Protein AF-A0AAJ1QA86-F1 (afdb_monomer_lite)

Secondary structure (DSSP, 8-state):
------------S-S-SSPPEEEEE-SSHHHHHHHHHHHHHHHHTT---EEEEE--HHHHHHHHHTTS-SB-S---SPPPHHHHHHHHTTS-------STTS--

Radius of gyration: 16.28 Å; chains: 1; bounding box: 58×28×34 Å

Organism: NCBI:txid39777

Structure (mmCIF, N/CA/C/O backbone):
data_AF-A0AAJ1QA86-F1
#
_entry.id   AF-A0AAJ1QA86-F1
#
loop_
_atom_site.group_PDB
_atom_site.id
_atom_site.type_symbol
_atom_site.label_atom_id
_atom_site.label_alt_id
_atom_site.label_comp_id
_atom_site.label_asym_id
_atom_site.label_entity_id
_atom_site.label_seq_id
_atom_site.pdbx_PDB_ins_code
_atom_site.Cartn_x
_atom_site.Cartn_y
_atom_site.Cartn_z
_atom_site.occupancy
_atom_site.B_iso_or_equiv
_atom_site.auth_seq_id
_atom_site.auth_comp_id
_atom_site.auth_asym_id
_atom_site.auth_atom_id
_atom_site.pdbx_PDB_model_num
ATOM 1 N N . LEU A 1 1 ? -45.431 -9.102 15.573 1.00 45.00 1 LEU A N 1
ATOM 2 C CA . LEU A 1 1 ? -45.138 -10.356 14.840 1.00 45.00 1 LEU A CA 1
ATOM 3 C C . LEU A 1 1 ? -45.325 -10.017 13.358 1.00 45.00 1 LEU A C 1
ATOM 5 O O . LEU A 1 1 ? -46.457 -9.811 12.966 1.00 45.00 1 LEU A O 1
ATOM 9 N N . TRP A 1 2 ? -44.305 -9.658 12.581 1.00 42.38 2 TRP A N 1
ATOM 10 C CA . TRP A 1 2 ? -43.125 -10.443 12.220 1.00 42.38 2 TRP A CA 1
ATOM 11 C C . TRP A 1 2 ? -41.790 -9.746 12.503 1.00 42.38 2 TRP A C 1
ATOM 13 O O . TRP A 1 2 ? -41.575 -8.598 12.130 1.00 42.38 2 TRP A O 1
ATOM 23 N N . LEU A 1 3 ? -40.884 -10.509 13.118 1.00 47.28 3 LEU A N 1
ATOM 24 C CA . LEU A 1 3 ? -39.451 -10.356 12.922 1.00 47.28 3 LEU A CA 1
ATOM 25 C C . LEU A 1 3 ? -39.120 -10.892 11.525 1.00 47.28 3 LEU A C 1
ATOM 27 O O . LEU A 1 3 ? -39.305 -12.081 11.280 1.00 47.28 3 LEU A O 1
ATOM 31 N N . CYS A 1 4 ? -38.578 -10.056 10.647 1.00 56.06 4 CYS A N 1
ATOM 32 C CA . CYS A 1 4 ? -37.653 -10.539 9.629 1.00 56.06 4 CYS A CA 1
ATOM 33 C C . CYS A 1 4 ? -36.254 -10.232 10.154 1.00 56.06 4 CYS A C 1
ATOM 35 O O . CYS A 1 4 ? -35.693 -9.171 9.901 1.00 56.06 4 CYS A O 1
ATOM 37 N N . LEU A 1 5 ? -35.724 -11.157 10.956 1.00 52.34 5 LEU A N 1
ATOM 38 C CA . LEU A 1 5 ? -34.285 -11.284 11.130 1.00 52.34 5 LEU A CA 1
ATOM 39 C C . LEU A 1 5 ? -33.726 -11.568 9.734 1.00 52.34 5 LEU A C 1
ATOM 41 O O . LEU A 1 5 ? -33.850 -12.687 9.238 1.00 52.34 5 LEU A O 1
ATOM 45 N N . TRP A 1 6 ? -33.161 -10.558 9.072 1.00 55.56 6 TRP A N 1
ATOM 46 C CA . TRP A 1 6 ? -32.162 -10.859 8.059 1.00 55.56 6 TRP A CA 1
ATOM 47 C C . TRP A 1 6 ? -31.024 -11.527 8.805 1.00 55.56 6 TRP A C 1
ATOM 49 O O . TRP A 1 6 ? -30.431 -10.936 9.707 1.00 55.56 6 TRP A O 1
ATOM 59 N N . GLY A 1 7 ? -30.866 -12.819 8.514 1.00 50.12 7 GLY A N 1
ATOM 60 C CA . GLY A 1 7 ? -29.892 -13.675 9.156 1.00 50.12 7 GLY A CA 1
ATOM 61 C C . GLY A 1 7 ? -28.552 -12.972 9.176 1.00 50.12 7 GLY A C 1
ATOM 62 O O . GLY A 1 7 ? -28.149 -12.379 8.176 1.00 50.12 7 GLY A O 1
ATOM 63 N N . SER A 1 8 ? -27.900 -13.018 10.333 1.00 56.44 8 SER A N 1
ATOM 64 C CA . SER A 1 8 ? -26.501 -12.666 10.465 1.00 56.44 8 SER A CA 1
ATOM 65 C C . SER A 1 8 ? -25.757 -13.347 9.325 1.00 56.44 8 SER A C 1
ATOM 67 O O . SER A 1 8 ? -25.598 -14.570 9.337 1.00 56.44 8 SER A O 1
ATOM 69 N N . SER A 1 9 ? -25.331 -12.577 8.321 1.00 52.81 9 SER A N 1
ATOM 70 C CA . SER A 1 9 ? -24.219 -13.004 7.494 1.00 52.81 9 SER A CA 1
ATOM 71 C C . SER A 1 9 ? -23.132 -13.297 8.504 1.00 52.81 9 SER A C 1
ATOM 73 O O . SER A 1 9 ? -22.693 -12.395 9.216 1.00 52.81 9 SER A O 1
ATOM 75 N N . ALA A 1 10 ? -22.787 -14.570 8.662 1.00 49.84 10 ALA A N 1
ATOM 76 C CA . ALA A 1 10 ? -21.552 -14.924 9.310 1.00 49.84 10 ALA A CA 1
ATOM 77 C C . ALA A 1 10 ? -20.481 -14.120 8.568 1.00 49.84 10 ALA A C 1
ATOM 79 O O . ALA A 1 10 ? -20.133 -14.455 7.436 1.00 49.84 10 ALA A O 1
ATOM 80 N N . SER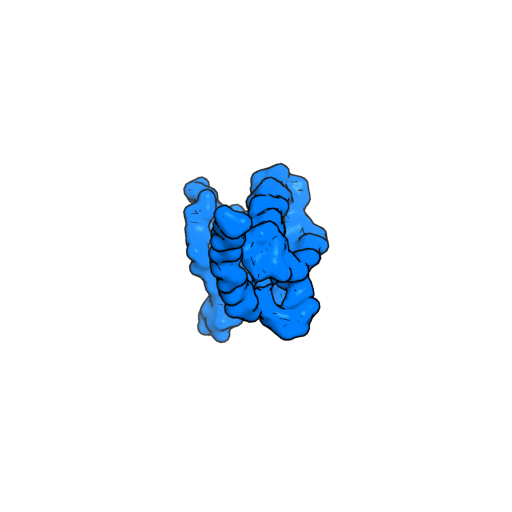 A 1 11 ? -20.014 -13.018 9.158 1.00 51.00 11 SER A N 1
ATOM 81 C CA . SER A 1 11 ? -18.743 -12.412 8.801 1.00 51.00 11 SER A CA 1
ATOM 82 C C . SER A 1 11 ? -17.719 -13.440 9.251 1.00 51.00 11 SER A C 1
ATOM 84 O O . SER A 1 11 ? -17.190 -13.381 10.358 1.00 51.00 11 SER A O 1
ATOM 86 N N . ALA A 1 12 ? -17.591 -14.497 8.453 1.00 49.09 12 ALA A N 1
ATOM 87 C CA . ALA A 1 12 ? -16.644 -15.563 8.645 1.00 49.09 12 ALA A CA 1
ATOM 88 C C . ALA A 1 12 ? -15.281 -14.912 8.513 1.00 49.09 12 ALA A C 1
ATOM 90 O O . ALA A 1 12 ? -14.826 -14.765 7.391 1.00 49.09 12 ALA A O 1
ATOM 91 N N . GLN A 1 13 ? -14.734 -14.428 9.632 1.00 58.19 13 GLN A N 1
ATOM 92 C CA . GLN A 1 13 ? -13.344 -14.041 9.851 1.00 58.19 13 GLN A CA 1
ATOM 93 C C . GLN A 1 13 ? -12.608 -13.625 8.558 1.00 58.19 13 GLN A C 1
ATOM 95 O O . GLN A 1 13 ? -11.585 -14.202 8.208 1.00 58.19 13 GLN A O 1
ATOM 100 N N . ALA A 1 14 ? -13.175 -12.690 7.780 1.00 60.50 14 ALA A N 1
ATOM 101 C CA . ALA A 1 14 ? -12.630 -12.341 6.461 1.00 60.50 14 ALA A CA 1
ATOM 102 C C . ALA A 1 14 ? -11.323 -11.552 6.614 1.00 60.50 14 ALA A C 1
ATOM 104 O O . ALA A 1 14 ? -10.489 -11.486 5.717 1.00 60.50 14 ALA A O 1
ATOM 105 N N . CYS A 1 15 ? -11.168 -10.968 7.794 1.00 73.62 15 CYS A N 1
ATOM 106 C CA . CYS A 1 15 ? -10.055 -10.171 8.245 1.00 73.62 15 CYS A CA 1
ATOM 107 C C . CYS A 1 15 ? -9.324 -11.009 9.305 1.00 73.62 15 CYS A C 1
ATOM 109 O O . CYS A 1 15 ? -9.983 -11.685 10.097 1.00 73.62 15 CYS A O 1
ATOM 111 N N . GLY A 1 16 ? -7.988 -11.002 9.283 1.00 67.19 16 GLY A N 1
ATOM 112 C CA . GLY A 1 16 ? -7.141 -11.845 10.139 1.00 67.19 16 GLY A CA 1
ATOM 113 C C . GLY A 1 16 ? -7.239 -11.551 11.644 1.00 67.19 16 GLY A C 1
ATOM 114 O O . GLY A 1 16 ? -8.236 -11.023 12.128 1.00 67.19 16 GLY A O 1
ATOM 115 N N . ASP A 1 17 ? -6.184 -11.897 12.390 1.00 68.81 17 ASP A N 1
ATOM 116 C CA . ASP A 1 17 ? -6.093 -11.860 13.865 1.00 68.81 17 ASP A CA 1
ATOM 117 C C . ASP A 1 17 ? -6.148 -10.441 14.479 1.00 68.81 17 ASP A C 1
ATOM 119 O O . ASP A 1 17 ? -5.202 -9.975 15.114 1.00 68.81 17 ASP A O 1
ATOM 123 N N . ASP A 1 18 ? -7.251 -9.722 14.273 1.00 73.69 18 ASP A N 1
ATOM 124 C CA . ASP A 1 18 ? -7.563 -8.402 14.838 1.00 73.69 18 ASP A CA 1
ATOM 125 C C . ASP A 1 18 ? -6.618 -7.246 14.440 1.00 73.69 18 ASP A C 1
ATOM 127 O O . ASP A 1 18 ? -6.800 -6.105 14.880 1.00 73.69 18 ASP A O 1
ATOM 131 N N . LYS A 1 19 ? -5.629 -7.511 13.576 1.00 88.56 19 LYS A N 1
ATOM 132 C CA . LYS A 1 19 ? -4.737 -6.499 12.996 1.00 88.56 19 LYS A CA 1
ATOM 133 C C . LYS A 1 19 ? -5.420 -5.774 11.829 1.00 88.56 19 LYS A C 1
ATOM 135 O O . LYS A 1 19 ? -6.104 -6.425 11.036 1.00 88.56 19 LYS A O 1
ATOM 140 N N . PRO A 1 20 ? -5.232 -4.449 11.695 1.00 94.06 20 PRO A N 1
ATOM 141 C CA . PRO A 1 20 ? -5.759 -3.720 10.552 1.00 94.06 20 PRO A CA 1
ATOM 142 C C . PRO A 1 20 ? -5.092 -4.189 9.256 1.00 94.06 20 PRO A C 1
ATOM 144 O O . PRO A 1 20 ? -3.886 -4.431 9.224 1.00 94.06 20 PRO A O 1
ATOM 147 N N . ILE A 1 21 ? -5.874 -4.278 8.181 1.00 95.88 21 ILE A N 1
ATOM 148 C CA . ILE A 1 21 ? -5.345 -4.423 6.823 1.00 95.88 21 ILE A CA 1
ATOM 149 C C . ILE A 1 21 ? -4.732 -3.080 6.436 1.00 95.88 21 ILE A C 1
ATOM 151 O O . ILE A 1 21 ? -5.431 -2.064 6.408 1.00 95.88 21 ILE A O 1
ATOM 155 N N . ARG A 1 22 ? -3.431 -3.067 6.153 1.00 97.69 22 ARG A N 1
ATOM 156 C CA . ARG A 1 22 ? -2.709 -1.832 5.851 1.00 97.69 22 ARG A CA 1
ATOM 157 C C . ARG A 1 22 ? -2.669 -1.618 4.339 1.00 97.69 22 ARG A C 1
ATOM 159 O O . ARG A 1 22 ? -2.194 -2.477 3.592 1.00 97.69 22 ARG A O 1
ATOM 166 N N . LEU A 1 23 ? -3.208 -0.491 3.895 1.00 98.19 23 LEU A N 1
ATOM 167 C CA . LEU A 1 23 ? -3.376 -0.105 2.497 1.00 98.19 23 LEU A CA 1
ATOM 168 C C . LEU A 1 23 ? -2.380 1.008 2.157 1.00 98.19 23 LEU A C 1
ATOM 170 O O . LEU A 1 23 ? -2.196 1.936 2.944 1.00 98.19 23 LEU A O 1
ATOM 174 N N . ALA A 1 24 ? -1.766 0.952 0.982 1.00 97.88 24 ALA A N 1
ATOM 175 C CA . ALA A 1 24 ? -0.928 2.041 0.493 1.00 97.88 24 ALA A CA 1
ATOM 176 C C . ALA A 1 24 ? -1.738 3.320 0.222 1.00 97.88 24 ALA A C 1
ATOM 178 O O . ALA A 1 24 ? -2.773 3.276 -0.443 1.00 97.88 24 ALA A O 1
ATOM 179 N N . ASP A 1 25 ? -1.226 4.460 0.682 1.00 97.56 25 ASP A N 1
ATOM 180 C CA . ASP A 1 25 ? -1.819 5.789 0.500 1.00 97.56 25 ASP A CA 1
ATOM 181 C C . ASP A 1 25 ? -0.911 6.641 -0.395 1.00 97.56 25 ASP A C 1
ATOM 183 O O . ASP A 1 25 ? -0.009 7.355 0.051 1.00 97.56 25 ASP A O 1
ATOM 187 N N . LEU A 1 26 ? -1.099 6.469 -1.701 1.00 95.56 26 LEU A N 1
ATOM 188 C CA . LEU A 1 26 ? -0.356 7.174 -2.741 1.00 95.56 26 LEU A CA 1
ATOM 189 C C . LEU A 1 26 ? -1.008 8.539 -2.999 1.00 95.56 26 LEU A C 1
ATOM 191 O O . LEU A 1 26 ? -2.227 8.672 -2.970 1.00 95.56 26 LEU A O 1
ATOM 195 N N . SER A 1 27 ? -0.194 9.563 -3.258 1.00 93.50 27 SER A N 1
ATOM 196 C CA . SER A 1 27 ? -0.644 10.961 -3.206 1.00 93.50 27 SER A CA 1
ATOM 197 C C . SER A 1 27 ? -1.384 11.477 -4.444 1.00 93.50 27 SER A C 1
ATOM 199 O O . SER A 1 27 ? -1.934 12.576 -4.384 1.00 93.50 27 SER A O 1
ATOM 201 N N . TRP A 1 28 ? -1.387 10.749 -5.565 1.00 93.62 28 TRP A N 1
ATOM 202 C CA . TRP A 1 28 ? -2.120 11.160 -6.768 1.00 93.62 28 TRP A CA 1
ATOM 203 C C . TRP A 1 28 ? -3.591 10.736 -6.695 1.00 93.62 28 TRP A C 1
ATOM 205 O O . TRP A 1 28 ? -3.932 9.724 -6.079 1.00 93.62 28 TRP A O 1
ATOM 215 N N . GLU A 1 29 ? -4.480 11.506 -7.326 1.00 94.50 29 GLU A N 1
ATOM 216 C CA . GLU A 1 29 ? -5.912 11.442 -7.017 1.00 94.50 29 GLU A CA 1
ATOM 217 C C . GLU A 1 29 ? -6.562 10.093 -7.348 1.00 94.50 29 GLU A C 1
ATOM 219 O O . GLU A 1 29 ? -7.427 9.640 -6.597 1.00 94.50 29 GLU A O 1
ATOM 224 N N . SER A 1 30 ? -6.157 9.429 -8.438 1.00 93.25 30 SER A N 1
ATOM 225 C CA . SER A 1 30 ? -6.726 8.125 -8.812 1.00 93.25 30 SER A CA 1
ATOM 226 C C . SER A 1 30 ? -6.353 7.014 -7.832 1.00 93.25 30 SER A C 1
ATOM 228 O O . SER A 1 30 ? -7.235 6.244 -7.441 1.00 93.25 30 SER A O 1
ATOM 230 N N . ALA A 1 31 ? -5.105 6.971 -7.353 1.00 93.75 31 ALA A N 1
ATOM 231 C CA . ALA A 1 31 ? -4.715 5.970 -6.365 1.00 93.75 31 ALA A CA 1
ATOM 232 C C . ALA A 1 31 ? -5.358 6.240 -5.010 1.00 93.75 31 ALA A C 1
ATOM 234 O O . ALA A 1 31 ? -5.854 5.303 -4.388 1.00 93.75 31 ALA A O 1
ATOM 235 N N . ALA A 1 32 ? -5.416 7.505 -4.584 1.00 94.75 32 ALA A N 1
ATOM 236 C CA . ALA A 1 32 ? -6.112 7.878 -3.358 1.00 94.75 32 ALA A CA 1
ATOM 237 C C . ALA A 1 32 ? -7.591 7.457 -3.414 1.00 94.75 32 ALA A C 1
ATOM 239 O O . ALA A 1 32 ? -8.094 6.832 -2.482 1.00 94.75 32 ALA A O 1
ATOM 240 N N . PHE A 1 33 ? -8.276 7.712 -4.536 1.00 95.38 33 PHE A N 1
ATOM 241 C CA . PHE A 1 33 ? -9.650 7.254 -4.749 1.00 95.38 33 PHE A CA 1
ATOM 242 C C . PHE A 1 33 ? -9.778 5.726 -4.664 1.00 95.38 33 PHE A C 1
ATOM 244 O O . PHE A 1 33 ? -10.663 5.223 -3.971 1.00 95.38 33 PHE A O 1
ATOM 251 N N . SER A 1 34 ? -8.898 4.988 -5.345 1.00 95.19 34 SER A N 1
ATOM 252 C CA . SER A 1 34 ? -8.904 3.523 -5.332 1.00 95.19 34 SER A CA 1
ATOM 253 C C . SER A 1 34 ? -8.699 2.977 -3.915 1.00 95.19 34 SER A C 1
ATOM 255 O O . SER A 1 34 ? -9.465 2.124 -3.467 1.00 95.19 34 SER A O 1
ATOM 257 N N . THR A 1 35 ? -7.728 3.512 -3.172 1.00 96.75 35 THR A N 1
ATOM 258 C CA . THR A 1 35 ? -7.464 3.134 -1.777 1.00 96.75 35 THR A CA 1
ATOM 259 C C . THR A 1 35 ? -8.667 3.411 -0.874 1.00 96.75 35 THR A C 1
ATOM 261 O O . THR A 1 35 ? -9.053 2.532 -0.103 1.00 96.75 35 THR A O 1
ATOM 264 N N . GLU A 1 36 ? -9.307 4.577 -0.994 1.00 97.06 36 GLU A N 1
ATOM 265 C CA . GLU A 1 36 ? -10.523 4.913 -0.236 1.00 97.06 36 GLU A CA 1
ATOM 266 C C . GLU A 1 36 ? -11.681 3.967 -0.569 1.00 97.06 36 GLU A C 1
ATOM 268 O O . GLU A 1 36 ? -12.399 3.508 0.320 1.00 97.06 36 GLU A O 1
ATOM 273 N N . LEU A 1 37 ? -11.858 3.618 -1.845 1.00 96.50 37 LEU A N 1
ATOM 274 C CA . LEU A 1 37 ? -12.873 2.655 -2.259 1.00 96.50 37 LEU A CA 1
ATOM 275 C C . LEU A 1 37 ? -12.629 1.278 -1.623 1.00 96.50 37 LEU A C 1
ATOM 277 O O . LEU A 1 37 ? -13.560 0.688 -1.069 1.00 96.50 37 LEU A O 1
ATOM 281 N N . TYR A 1 38 ? -11.392 0.776 -1.659 1.00 95.56 38 TYR A N 1
ATOM 282 C CA . TYR A 1 38 ? -11.047 -0.512 -1.052 1.00 95.56 38 TYR A CA 1
ATOM 283 C C . TYR A 1 38 ? -11.212 -0.494 0.466 1.00 95.56 38 TYR A C 1
ATOM 285 O O . TYR A 1 38 ? -11.795 -1.429 1.016 1.00 95.56 38 TYR A O 1
ATOM 293 N N . GLN A 1 39 ? -10.786 0.582 1.131 1.00 96.69 39 GLN A N 1
ATOM 294 C CA . GLN A 1 39 ? -11.012 0.790 2.559 1.00 96.69 39 GLN A CA 1
ATOM 295 C C . GLN A 1 39 ? -12.505 0.694 2.899 1.00 96.69 39 GLN A C 1
ATOM 297 O O . GLN A 1 39 ? -12.896 -0.082 3.769 1.00 96.69 39 GLN A O 1
ATOM 302 N N . GLN A 1 40 ? -13.360 1.407 2.160 1.00 97.50 40 GLN A N 1
ATOM 303 C CA . GLN A 1 40 ? -14.804 1.401 2.398 1.00 97.50 40 GLN A CA 1
ATOM 304 C C . GLN A 1 40 ? -15.427 0.016 2.205 1.00 97.50 40 GLN A C 1
ATOM 306 O O . GLN A 1 40 ? -16.314 -0.361 2.969 1.00 97.50 40 GLN A O 1
ATOM 311 N N . ILE A 1 41 ? -14.981 -0.751 1.207 1.00 95.38 41 ILE A N 1
ATOM 312 C CA . ILE A 1 41 ? -15.450 -2.126 0.990 1.00 95.38 41 ILE A CA 1
ATOM 313 C C . ILE A 1 41 ? -15.013 -3.020 2.159 1.00 95.38 41 ILE A C 1
ATOM 315 O O . ILE A 1 41 ? -15.854 -3.700 2.748 1.00 95.38 41 ILE A O 1
ATOM 319 N N . LEU A 1 42 ? -13.732 -2.992 2.531 1.00 94.25 42 LEU A N 1
ATOM 320 C CA . LEU A 1 42 ? -13.190 -3.793 3.632 1.00 94.25 42 LEU A CA 1
ATOM 321 C C . LEU A 1 42 ? -13.897 -3.493 4.960 1.00 94.25 42 LEU A C 1
ATOM 323 O O . LEU A 1 42 ? -14.283 -4.415 5.676 1.00 94.25 42 LEU A O 1
ATOM 327 N N . GLU A 1 43 ? -14.132 -2.222 5.270 1.00 94.25 43 GLU A N 1
ATOM 328 C CA . GLU A 1 43 ? -14.767 -1.816 6.526 1.00 94.25 43 GLU A CA 1
A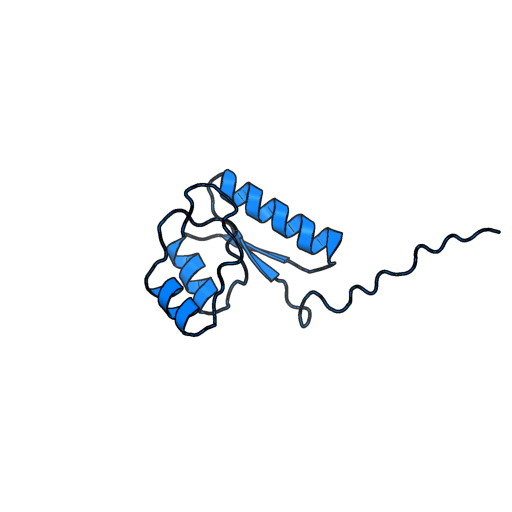TOM 329 C C . GLU A 1 43 ? -16.275 -2.079 6.526 1.00 94.25 43 GLU A C 1
ATOM 331 O O . GLU A 1 43 ? -16.801 -2.682 7.461 1.00 94.25 43 GLU A O 1
ATOM 336 N N . LYS A 1 44 ? -16.997 -1.661 5.478 1.00 93.44 44 LYS A N 1
ATOM 337 C CA . LYS A 1 44 ? -18.470 -1.695 5.479 1.00 93.44 44 LYS A CA 1
ATOM 338 C C . LYS A 1 44 ? -19.052 -3.034 5.059 1.00 93.44 44 LYS A C 1
ATOM 340 O O . LYS A 1 44 ? -20.096 -3.416 5.578 1.00 93.44 44 LYS A O 1
ATOM 345 N N . ALA A 1 45 ? -18.429 -3.716 4.099 1.00 91.38 45 ALA A N 1
ATOM 346 C CA . ALA A 1 45 ? -18.940 -4.987 3.593 1.00 91.38 45 ALA A CA 1
ATOM 347 C C . ALA A 1 45 ? -18.367 -6.184 4.362 1.00 91.38 45 ALA A C 1
ATOM 349 O O . ALA A 1 45 ? -19.084 -7.160 4.572 1.00 91.38 45 ALA A O 1
ATOM 350 N N . TYR A 1 46 ? -17.104 -6.102 4.798 1.00 90.62 46 TYR A N 1
ATOM 351 C CA . TYR A 1 46 ? -16.407 -7.217 5.451 1.00 90.62 46 TYR A CA 1
ATOM 352 C C . TYR A 1 46 ? -16.157 -7.021 6.951 1.00 90.62 46 TYR A C 1
ATOM 354 O O . TYR A 1 46 ? -15.806 -7.986 7.629 1.00 90.62 46 TYR A O 1
ATOM 362 N N . GLY A 1 47 ? -16.372 -5.818 7.494 1.00 90.50 47 GLY A N 1
ATOM 363 C CA . GLY A 1 47 ? -16.157 -5.537 8.916 1.00 90.50 47 GLY A CA 1
ATOM 364 C C . GLY A 1 47 ? -14.682 -5.508 9.329 1.00 90.50 47 GLY A C 1
ATOM 365 O O . GLY A 1 47 ? -14.380 -5.654 10.513 1.00 90.50 47 GLY A O 1
ATOM 366 N N . CYS A 1 48 ? -13.755 -5.349 8.379 1.00 93.44 48 CYS A N 1
ATOM 367 C CA . CYS A 1 48 ? -12.326 -5.288 8.667 1.00 93.44 48 CYS A CA 1
ATOM 368 C C . CYS A 1 48 ? -11.935 -3.963 9.313 1.00 93.44 48 CYS A C 1
ATOM 370 O O . CYS A 1 48 ? -12.484 -2.915 8.992 1.00 93.44 48 CYS A O 1
ATOM 372 N N . LYS A 1 49 ? -10.905 -3.999 10.163 1.00 94.38 49 LYS A N 1
ATOM 373 C CA . LYS A 1 49 ? -10.132 -2.799 10.501 1.00 94.38 49 LYS A CA 1
ATOM 374 C C . LYS A 1 49 ? -9.153 -2.530 9.365 1.00 94.38 49 LYS A C 1
ATOM 376 O O . LYS A 1 49 ? -8.557 -3.475 8.843 1.00 94.38 49 LYS A O 1
ATOM 381 N N . THR A 1 50 ? -8.949 -1.268 9.016 1.00 96.50 50 THR A N 1
ATOM 382 C CA . THR A 1 50 ? -7.940 -0.886 8.026 1.00 96.50 50 THR A CA 1
ATOM 383 C C . THR A 1 50 ? -7.104 0.293 8.512 1.00 96.50 50 THR A C 1
ATOM 385 O O . THR A 1 50 ? -7.480 1.002 9.446 1.00 96.50 50 THR A O 1
ATOM 388 N N . GLU A 1 51 ? -5.938 0.469 7.904 1.00 97.38 51 GLU A N 1
ATOM 389 C C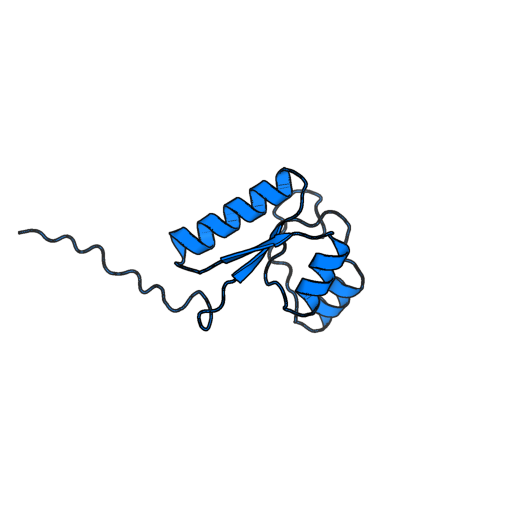A . GLU A 1 51 ? -5.041 1.604 8.113 1.00 97.38 51 GLU A CA 1
ATOM 390 C C . GLU A 1 51 ? -4.493 2.022 6.749 1.00 97.38 51 GLU A C 1
ATOM 392 O O . GLU A 1 51 ? -4.136 1.169 5.939 1.00 97.38 51 GLU A O 1
ATOM 397 N N . ARG A 1 52 ? -4.397 3.325 6.495 1.00 97.75 52 ARG A N 1
ATOM 398 C CA . ARG A 1 52 ? -3.731 3.858 5.307 1.00 97.75 52 ARG A CA 1
ATOM 399 C C . ARG A 1 52 ? -2.314 4.289 5.643 1.00 97.75 52 ARG A C 1
ATOM 401 O O . ARG A 1 52 ? -2.091 4.979 6.635 1.00 97.75 52 ARG A O 1
ATOM 408 N N . VAL A 1 53 ? -1.367 3.871 4.812 1.00 98.44 53 VAL A N 1
ATOM 409 C CA . VAL A 1 53 ? 0.066 4.076 5.020 1.00 98.44 53 VAL A CA 1
ATOM 410 C C . VAL A 1 53 ? 0.605 4.968 3.904 1.00 98.44 53 VAL A C 1
ATOM 412 O O . VAL A 1 53 ? 0.724 4.498 2.769 1.00 98.44 53 VAL A O 1
ATOM 415 N N . PRO A 1 54 ? 0.933 6.241 4.188 1.00 97.56 54 PRO A N 1
ATOM 416 C CA . PRO A 1 54 ? 1.479 7.143 3.183 1.00 97.56 54 PRO A CA 1
ATOM 417 C C . PRO A 1 54 ? 2.939 6.816 2.874 1.00 97.56 54 PRO A C 1
ATOM 419 O O . PRO A 1 54 ? 3.713 6.435 3.755 1.00 97.56 54 PRO A O 1
ATOM 422 N N . GLY A 1 55 ? 3.345 7.010 1.621 1.00 95.75 55 GLY A N 1
ATOM 423 C CA . GLY A 1 55 ? 4.727 6.786 1.204 1.00 95.75 55 GLY A CA 1
ATOM 424 C C . GLY A 1 55 ? 4.964 7.025 -0.283 1.00 95.75 55 GLY A C 1
ATOM 425 O O . GLY A 1 55 ? 4.036 7.254 -1.055 1.00 95.75 55 GLY A O 1
ATOM 426 N N . SER A 1 56 ? 6.232 6.969 -0.694 1.00 94.50 56 SER A N 1
ATOM 427 C CA . SER A 1 56 ? 6.582 6.885 -2.115 1.00 94.50 56 SER A CA 1
ATOM 428 C C . SER A 1 56 ? 6.298 5.478 -2.650 1.00 94.50 56 SER A C 1
ATOM 430 O O . SER A 1 56 ? 6.325 4.515 -1.882 1.00 94.50 56 SER A O 1
ATOM 432 N N . SER A 1 57 ? 6.100 5.329 -3.965 1.00 92.94 57 SER A N 1
ATOM 433 C CA . SER A 1 57 ? 5.851 4.015 -4.583 1.00 92.94 57 SER A CA 1
ATOM 434 C C . SER A 1 57 ? 6.925 2.989 -4.217 1.00 92.94 57 SER A C 1
ATOM 436 O O . SER A 1 57 ? 6.599 1.904 -3.756 1.00 92.94 57 SER A O 1
ATOM 438 N N . ALA A 1 58 ? 8.206 3.366 -4.297 1.00 92.56 58 ALA A N 1
ATOM 439 C CA . ALA A 1 58 ? 9.316 2.475 -3.951 1.00 92.56 58 ALA A CA 1
ATOM 440 C C . ALA A 1 58 ? 9.294 2.025 -2.476 1.00 92.56 58 ALA A C 1
ATOM 442 O O . ALA A 1 58 ? 9.597 0.869 -2.169 1.00 92.56 58 ALA A O 1
ATOM 443 N N . ALA A 1 59 ? 8.927 2.924 -1.554 1.00 95.62 59 ALA A N 1
ATOM 444 C CA . ALA A 1 59 ? 8.808 2.584 -0.138 1.00 95.62 59 ALA A CA 1
ATOM 445 C C . ALA A 1 59 ? 7.629 1.632 0.111 1.00 95.62 59 ALA A C 1
ATOM 447 O O . ALA A 1 59 ? 7.766 0.672 0.865 1.00 95.62 59 ALA A O 1
ATOM 448 N N . LEU A 1 60 ? 6.496 1.869 -0.552 1.00 96.50 60 LEU A N 1
ATOM 449 C CA . LEU A 1 60 ? 5.289 1.056 -0.411 1.00 96.50 60 LEU A CA 1
ATOM 450 C C . LEU A 1 60 ? 5.438 -0.324 -1.062 1.00 96.50 60 LEU A C 1
ATOM 452 O O . LEU A 1 60 ? 5.019 -1.313 -0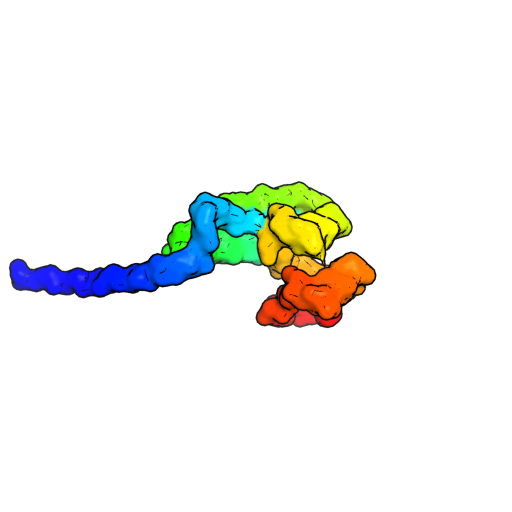.474 1.00 96.50 60 LEU A O 1
ATOM 456 N N . GLU A 1 61 ? 6.108 -0.429 -2.208 1.00 94.81 61 GLU A N 1
ATOM 457 C CA . GLU A 1 61 ? 6.468 -1.718 -2.814 1.00 94.81 61 GLU A CA 1
ATOM 458 C C . GLU A 1 61 ? 7.405 -2.529 -1.912 1.00 94.81 61 GLU A C 1
ATOM 460 O O . GLU A 1 61 ? 7.200 -3.728 -1.717 1.00 94.81 61 GLU A O 1
ATOM 465 N N . SER A 1 62 ? 8.392 -1.870 -1.297 1.00 95.62 62 SER A N 1
ATOM 466 C CA . SER A 1 62 ? 9.275 -2.514 -0.318 1.00 95.62 62 SER A CA 1
ATOM 467 C C . SER A 1 62 ? 8.504 -2.985 0.916 1.00 95.62 62 SER A C 1
ATOM 469 O O . SER A 1 62 ? 8.765 -4.079 1.416 1.00 95.62 62 SER A O 1
ATOM 471 N N . ALA A 1 63 ? 7.550 -2.184 1.398 1.00 97.50 63 ALA A N 1
ATOM 472 C CA . ALA A 1 63 ? 6.675 -2.545 2.508 1.00 97.50 63 ALA A CA 1
ATOM 473 C C . ALA A 1 63 ? 5.753 -3.723 2.148 1.00 97.50 63 ALA A C 1
ATOM 475 O O . ALA A 1 63 ? 5.546 -4.610 2.971 1.00 97.50 63 ALA A O 1
ATOM 476 N N . LEU A 1 64 ? 5.241 -3.777 0.914 1.00 96.62 64 LEU A N 1
ATOM 477 C CA . LEU A 1 64 ? 4.415 -4.885 0.432 1.00 96.62 64 LEU A CA 1
ATOM 478 C C . LEU A 1 64 ? 5.218 -6.192 0.389 1.00 96.62 64 LEU A C 1
ATOM 480 O O . LEU A 1 64 ? 4.772 -7.203 0.922 1.00 96.62 64 LEU A O 1
ATOM 484 N N . ALA A 1 65 ? 6.431 -6.164 -0.172 1.00 95.81 65 ALA A N 1
ATOM 485 C CA . ALA A 1 65 ? 7.312 -7.334 -0.231 1.00 95.81 65 ALA A CA 1
ATOM 486 C C . ALA A 1 65 ? 7.730 -7.851 1.162 1.00 95.81 65 ALA A C 1
ATOM 488 O O . ALA A 1 65 ? 7.975 -9.043 1.335 1.00 95.81 65 ALA A O 1
ATOM 489 N N . GLN A 1 66 ? 7.785 -6.968 2.164 1.00 96.88 66 GLN A N 1
ATOM 490 C CA . GLN A 1 66 ? 8.069 -7.308 3.565 1.00 96.88 66 GLN A CA 1
ATOM 491 C C . GLN A 1 66 ? 6.811 -7.657 4.380 1.00 96.88 66 GLN A C 1
ATOM 493 O O . GLN A 1 66 ? 6.928 -8.009 5.553 1.00 96.88 66 GLN A O 1
ATOM 498 N N . ASN A 1 67 ? 5.620 -7.602 3.769 1.00 96.31 67 ASN A N 1
ATOM 499 C CA . ASN A 1 67 ? 4.318 -7.772 4.424 1.00 96.31 67 ASN A CA 1
ATOM 500 C C . ASN A 1 67 ? 4.036 -6.745 5.547 1.00 96.31 67 ASN A C 1
ATOM 502 O O . ASN A 1 67 ? 3.229 -6.988 6.448 1.00 96.31 67 ASN A O 1
ATOM 506 N N . ASP A 1 68 ? 4.665 -5.570 5.477 1.00 97.44 68 ASP A N 1
ATOM 507 C CA . ASP A 1 68 ? 4.337 -4.417 6.320 1.00 97.44 68 ASP A CA 1
ATOM 508 C C . ASP A 1 68 ? 3.034 -3.745 5.863 1.00 97.44 68 ASP A C 1
ATOM 510 O O . ASP A 1 68 ? 2.360 -3.103 6.667 1.00 97.44 68 ASP A O 1
ATOM 514 N N . ILE A 1 69 ? 2.656 -3.909 4.591 1.00 97.50 69 ILE A N 1
ATOM 515 C CA . ILE A 1 69 ? 1.330 -3.578 4.052 1.00 97.50 69 ILE A CA 1
ATOM 516 C C . ILE A 1 69 ? 0.765 -4.754 3.253 1.00 97.50 69 ILE A C 1
ATOM 518 O O . ILE A 1 69 ? 1.514 -5.637 2.844 1.00 97.50 69 ILE A O 1
ATOM 522 N N . GLN A 1 70 ? -0.551 -4.766 3.026 1.00 96.31 70 GLN A N 1
ATOM 523 C CA . GLN A 1 70 ? -1.248 -5.881 2.371 1.00 96.31 70 GLN A CA 1
ATOM 524 C C . GLN A 1 70 ? -1.763 -5.543 0.971 1.00 96.31 70 GLN A C 1
ATOM 526 O O . GLN A 1 70 ? -1.949 -6.451 0.165 1.00 96.31 70 GLN A O 1
ATOM 531 N N . VAL A 1 71 ? -2.022 -4.267 0.666 1.00 95.81 71 VAL A N 1
ATOM 532 C CA . VAL A 1 71 ? -2.618 -3.875 -0.619 1.00 95.81 71 VAL A CA 1
ATOM 533 C C . VAL A 1 71 ? -1.995 -2.584 -1.133 1.00 95.81 71 VAL A C 1
ATOM 535 O O . VAL A 1 71 ? -1.949 -1.580 -0.422 1.00 95.81 71 VAL A O 1
ATOM 538 N N . ILE A 1 72 ? -1.594 -2.597 -2.405 1.00 95.19 72 ILE A N 1
ATOM 539 C CA . ILE A 1 72 ? -1.365 -1.391 -3.203 1.00 95.19 72 ILE A CA 1
ATOM 540 C C . ILE A 1 72 ? -2.482 -1.316 -4.239 1.00 95.19 72 ILE A C 1
ATOM 542 O O . ILE A 1 72 ? -2.664 -2.243 -5.023 1.00 95.19 72 ILE A O 1
ATOM 546 N N . GLY A 1 73 ? -3.258 -0.232 -4.205 1.00 92.56 73 GLY A N 1
ATOM 547 C CA . GLY A 1 73 ? -4.467 -0.115 -5.016 1.00 92.56 73 GLY A CA 1
ATOM 548 C C . GLY A 1 73 ? -4.229 0.200 -6.493 1.00 92.56 73 GLY A C 1
ATOM 549 O O . GLY A 1 73 ? -5.110 -0.046 -7.317 1.00 92.56 73 GLY A O 1
ATOM 550 N N . GLU A 1 74 ? -3.057 0.748 -6.813 1.00 89.75 74 GLU A N 1
ATOM 551 C CA . GLU A 1 74 ? -2.717 1.241 -8.143 1.00 89.75 74 GLU A CA 1
ATOM 552 C C . GLU A 1 74 ? -1.196 1.284 -8.335 1.00 89.75 74 GLU A C 1
ATOM 554 O O . GLU A 1 74 ? -0.479 1.890 -7.538 1.00 89.75 74 GLU A O 1
ATOM 559 N N . ILE A 1 75 ? -0.705 0.650 -9.402 1.00 85.06 75 ILE A N 1
ATOM 560 C CA . ILE A 1 75 ? 0.708 0.645 -9.805 1.00 85.06 75 ILE A CA 1
ATOM 561 C C . ILE A 1 75 ? 0.753 0.931 -11.315 1.00 85.06 75 ILE A C 1
ATOM 563 O O . ILE A 1 75 ? 0.050 0.275 -12.081 1.00 85.06 75 ILE A O 1
ATOM 567 N N . TRP A 1 76 ? 1.550 1.920 -11.740 1.00 78.75 76 TRP A N 1
ATOM 568 C CA . TRP A 1 76 ? 1.683 2.340 -13.151 1.00 78.75 76 TRP A CA 1
ATOM 569 C C . TRP A 1 76 ? 3.033 1.997 -13.763 1.00 78.75 76 TRP A C 1
ATOM 571 O O . TRP A 1 76 ? 3.115 1.562 -14.908 1.00 78.75 76 TRP A O 1
ATOM 581 N N . SER A 1 77 ? 4.102 2.232 -13.006 1.00 68.94 77 SER A N 1
ATOM 582 C CA . SER A 1 77 ? 5.432 1.774 -13.379 1.00 68.94 77 SER A CA 1
ATOM 583 C C . SER A 1 77 ? 5.386 0.252 -13.406 1.00 68.94 77 SER A C 1
ATOM 585 O O . SER A 1 77 ? 4.874 -0.341 -12.461 1.00 68.94 77 SER A O 1
ATOM 587 N N . GLY A 1 78 ? 5.871 -0.381 -14.477 1.00 72.81 78 GLY A N 1
ATOM 588 C CA . GLY A 1 78 ? 5.956 -1.842 -14.536 1.00 72.81 78 GLY A CA 1
ATOM 589 C C . GLY A 1 78 ? 6.590 -2.432 -13.270 1.00 72.81 78 GLY A C 1
ATOM 590 O O . GLY A 1 78 ? 7.270 -1.729 -12.517 1.00 72.81 78 GLY A O 1
ATOM 591 N N . ARG A 1 79 ? 6.346 -3.721 -13.021 1.00 77.06 79 ARG A N 1
ATOM 592 C CA . ARG A 1 79 ? 6.781 -4.383 -11.787 1.00 77.06 79 ARG A CA 1
ATOM 593 C C . ARG A 1 79 ? 8.280 -4.183 -11.562 1.00 77.06 79 ARG A C 1
ATOM 595 O O . ARG A 1 79 ? 9.102 -4.463 -12.429 1.00 77.06 79 ARG A O 1
ATOM 602 N N . THR A 1 80 ? 8.627 -3.658 -10.395 1.00 88.50 80 THR A N 1
ATOM 603 C CA . THR A 1 80 ? 10.020 -3.521 -9.976 1.00 88.50 80 THR A CA 1
ATOM 604 C C . THR A 1 80 ? 10.597 -4.888 -9.624 1.00 88.50 80 THR A C 1
ATOM 606 O O . THR A 1 80 ? 9.862 -5.802 -9.252 1.00 88.50 80 THR A O 1
ATOM 609 N N . GLU A 1 81 ? 11.924 -5.028 -9.671 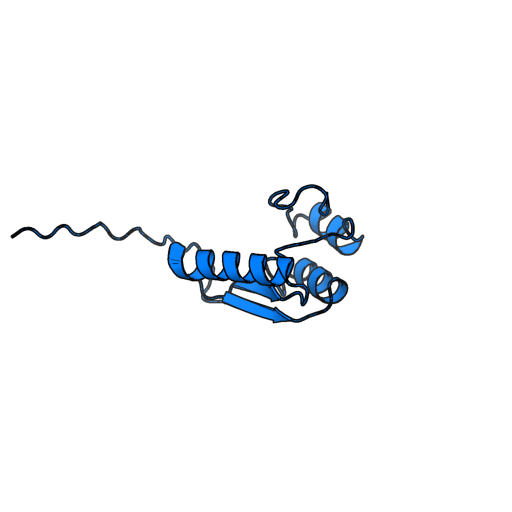1.00 92.50 81 GLU A N 1
ATOM 610 C CA . GLU A 1 81 ? 12.610 -6.292 -9.349 1.00 92.50 81 GLU A CA 1
ATOM 611 C C . GLU A 1 81 ? 12.218 -6.838 -7.959 1.00 92.50 81 GLU A C 1
ATOM 613 O O . GLU A 1 81 ? 12.145 -8.048 -7.757 1.00 92.50 81 GLU A O 1
ATOM 618 N N . ILE A 1 82 ? 11.927 -5.957 -6.990 1.00 92.75 82 ILE A N 1
ATOM 619 C CA . ILE A 1 82 ? 11.480 -6.362 -5.650 1.00 92.75 82 ILE A CA 1
ATOM 620 C C . ILE A 1 82 ? 10.085 -6.999 -5.672 1.00 92.75 82 ILE A C 1
ATOM 622 O O . ILE A 1 82 ? 9.869 -8.008 -5.002 1.00 92.75 82 ILE A O 1
ATOM 626 N N . ILE A 1 83 ? 9.161 -6.461 -6.473 1.00 92.44 83 ILE A N 1
ATOM 627 C CA . ILE A 1 83 ? 7.818 -7.020 -6.640 1.00 92.44 83 ILE A CA 1
ATOM 628 C C . ILE A 1 83 ? 7.869 -8.307 -7.460 1.00 92.44 83 ILE A C 1
ATOM 630 O O . ILE A 1 83 ? 7.216 -9.276 -7.088 1.00 92.44 83 ILE A O 1
ATOM 634 N N . GLU A 1 84 ? 8.667 -8.359 -8.528 1.00 93.12 84 GLU A N 1
ATOM 635 C CA . GLU A 1 84 ? 8.845 -9.582 -9.321 1.00 93.12 84 GLU A CA 1
ATOM 636 C C . GLU A 1 84 ? 9.371 -10.734 -8.459 1.00 93.12 84 GLU A C 1
ATOM 638 O O . GLU A 1 84 ? 8.752 -11.797 -8.420 1.00 93.12 84 GLU A O 1
ATOM 643 N N . LYS A 1 85 ? 10.424 -10.499 -7.666 1.00 95.25 85 LYS A N 1
ATOM 644 C CA . LYS A 1 85 ? 10.947 -11.500 -6.723 1.00 95.25 85 LYS A CA 1
ATOM 645 C C . LYS A 1 85 ? 9.924 -11.905 -5.666 1.00 95.25 85 LYS A C 1
ATOM 647 O O . LYS A 1 85 ? 9.835 -13.083 -5.331 1.00 95.25 85 LYS A O 1
ATOM 652 N N . ALA A 1 86 ? 9.148 -10.958 -5.139 1.00 94.88 86 ALA A N 1
ATOM 653 C CA . ALA A 1 86 ? 8.108 -11.262 -4.159 1.00 94.88 86 ALA A CA 1
ATOM 654 C C . ALA A 1 86 ? 6.958 -12.088 -4.768 1.00 94.88 86 ALA A C 1
ATOM 656 O O . ALA A 1 86 ? 6.386 -12.937 -4.084 1.00 94.88 86 ALA A O 1
ATOM 657 N N . ILE A 1 87 ? 6.643 -11.891 -6.053 1.00 93.81 87 ILE A N 1
ATOM 658 C CA . ILE A 1 87 ? 5.690 -12.724 -6.801 1.00 93.81 87 ILE A CA 1
ATOM 659 C C . ILE A 1 87 ? 6.258 -14.130 -7.018 1.00 93.81 87 ILE A C 1
ATOM 661 O O . ILE A 1 87 ? 5.571 -15.111 -6.740 1.00 93.81 87 ILE A O 1
ATOM 665 N N . GLU A 1 88 ? 7.512 -14.248 -7.462 1.00 95.88 88 GLU A N 1
ATOM 666 C CA . GLU A 1 88 ? 8.189 -15.541 -7.648 1.00 95.88 88 GLU A CA 1
ATOM 667 C C . GLU A 1 88 ? 8.284 -16.342 -6.342 1.00 95.88 88 GLU A C 1
ATOM 669 O O . GLU A 1 88 ? 8.104 -17.560 -6.339 1.00 95.88 88 GLU A O 1
ATOM 674 N N . ALA A 1 89 ? 8.505 -15.656 -5.218 1.00 96.50 89 ALA A N 1
ATOM 675 C CA . ALA A 1 89 ? 8.509 -16.244 -3.881 1.00 96.50 89 ALA A CA 1
ATOM 676 C C . ALA A 1 89 ? 7.101 -16.574 -3.342 1.00 96.50 89 ALA A C 1
ATOM 678 O O . ALA A 1 89 ? 6.982 -17.129 -2.248 1.00 96.50 89 ALA A O 1
ATOM 679 N N . GLY A 1 90 ? 6.033 -16.227 -4.070 1.00 94.56 90 GLY A N 1
ATOM 680 C CA . GLY A 1 90 ? 4.643 -16.445 -3.660 1.00 94.56 90 GLY A CA 1
ATOM 681 C C . GLY A 1 90 ? 4.172 -15.549 -2.509 1.00 94.56 90 GLY A C 1
ATOM 682 O O . GLY A 1 90 ? 3.177 -15.862 -1.860 1.00 94.56 90 GLY A O 1
ATOM 683 N N . GLN A 1 91 ? 4.886 -14.457 -2.230 1.00 94.62 91 GLN A N 1
ATOM 684 C CA . GLN A 1 91 ? 4.579 -13.509 -1.153 1.00 94.62 91 GLN A CA 1
ATOM 685 C C . GLN A 1 91 ? 3.625 -12.401 -1.612 1.00 94.62 91 GLN A C 1
ATOM 687 O O . GLN A 1 91 ? 2.843 -11.891 -0.814 1.00 94.62 91 GLN A O 1
ATOM 692 N N . VAL A 1 92 ? 3.685 -12.034 -2.894 1.00 94.50 92 VAL A N 1
ATOM 693 C CA . VAL A 1 92 ? 2.835 -11.010 -3.510 1.00 94.50 92 VAL A CA 1
ATOM 694 C C . VAL A 1 92 ? 2.056 -11.623 -4.665 1.00 94.50 92 VAL A C 1
ATOM 696 O O . VAL A 1 92 ? 2.576 -12.436 -5.425 1.00 94.50 92 VAL A O 1
ATOM 699 N N . GLN A 1 93 ? 0.802 -11.207 -4.821 1.00 92.31 93 GLN A N 1
ATOM 700 C CA . GLN A 1 93 ? -0.045 -11.621 -5.931 1.00 92.31 93 GLN A CA 1
ATOM 701 C C . GLN A 1 93 ? -0.662 -10.404 -6.619 1.00 92.31 93 GLN A C 1
ATOM 703 O O . GLN A 1 93 ? -1.166 -9.493 -5.965 1.00 92.31 93 GLN A O 1
ATOM 708 N N . VAL A 1 94 ? -0.681 -10.428 -7.952 1.00 89.69 94 VAL A N 1
ATOM 709 C CA . VAL A 1 94 ? -1.461 -9.483 -8.756 1.00 89.69 94 VAL A CA 1
ATOM 710 C C . VAL A 1 94 ? -2.904 -9.982 -8.827 1.00 89.69 94 VAL A C 1
ATOM 712 O O . VAL A 1 94 ? -3.166 -11.066 -9.350 1.00 89.69 94 VAL A O 1
ATOM 715 N N . LEU A 1 95 ? -3.838 -9.204 -8.276 1.00 88.56 95 LEU A N 1
ATOM 716 C CA . LEU A 1 95 ? -5.250 -9.595 -8.164 1.00 88.56 95 LEU A CA 1
ATOM 717 C C . LEU A 1 95 ? -6.099 -9.206 -9.381 1.00 88.56 95 LEU A C 1
ATOM 719 O O . LEU A 1 95 ? -7.193 -9.734 -9.562 1.00 88.56 95 LEU A O 1
ATOM 723 N N . GLY A 1 96 ? -5.613 -8.300 -10.227 1.00 83.31 96 GLY A N 1
ATOM 724 C CA . GLY A 1 96 ? -6.309 -7.911 -11.446 1.00 83.31 96 GLY A CA 1
ATOM 725 C C . GLY A 1 96 ? -5.737 -6.656 -12.086 1.00 83.31 96 GLY A C 1
ATOM 726 O O . GLY A 1 96 ? -4.894 -5.974 -11.512 1.00 83.31 96 GLY A O 1
ATOM 727 N N . ASN A 1 97 ? -6.240 -6.359 -13.282 1.00 82.56 97 ASN A N 1
ATOM 728 C CA . ASN A 1 97 ? -5.925 -5.151 -14.032 1.00 82.56 97 ASN A CA 1
ATOM 729 C C . ASN A 1 97 ? -7.110 -4.180 -13.911 1.00 82.56 97 ASN A C 1
ATOM 731 O O . ASN A 1 97 ? -8.054 -4.219 -14.703 1.00 82.56 97 ASN A O 1
ATOM 735 N N . THR A 1 98 ? -7.111 -3.381 -12.845 1.00 77.12 98 THR A N 1
ATOM 736 C CA . THR A 1 98 ? -8.208 -2.458 -12.512 1.00 77.12 98 THR A CA 1
ATOM 737 C C . THR A 1 98 ? -8.246 -1.234 -13.426 1.00 77.12 98 THR A C 1
ATOM 739 O O . THR A 1 98 ? -9.314 -0.649 -13.610 1.00 77.12 98 THR A O 1
ATOM 742 N N . LEU A 1 99 ? -7.112 -0.874 -14.040 1.00 76.38 99 LEU A N 1
ATOM 743 C CA . LEU A 1 99 ? -6.955 0.280 -14.921 1.00 76.38 99 LEU A CA 1
ATOM 744 C C . LEU A 1 99 ? -6.250 -0.128 -16.212 1.00 76.38 99 LEU A C 1
ATOM 746 O O . LEU A 1 99 ? -5.097 -0.545 -16.198 1.00 76.38 99 LEU A O 1
ATOM 750 N N . LYS A 1 100 ? -6.911 0.070 -17.355 1.00 77.38 100 LYS A N 1
ATOM 751 C CA . LYS A 1 100 ? -6.321 -0.229 -18.665 1.00 77.38 100 LYS A CA 1
ATOM 752 C C . LYS A 1 100 ? -4.975 0.495 -18.838 1.00 77.38 100 LYS A C 1
ATOM 754 O O . LYS A 1 100 ? -4.948 1.722 -18.879 1.00 77.38 100 LYS A O 1
ATOM 759 N N . GLY A 1 101 ? -3.898 -0.271 -19.024 1.00 67.44 101 GLY A N 1
ATOM 760 C CA . GLY A 1 101 ? -2.537 0.253 -19.193 1.00 67.44 101 GLY A CA 1
ATOM 761 C C . GLY A 1 101 ? -1.777 0.535 -17.890 1.00 67.44 101 GLY A C 1
ATOM 762 O O . GLY A 1 101 ? -0.775 1.243 -17.941 1.00 67.44 101 GLY A O 1
ATOM 763 N N . GLY A 1 102 ? -2.249 0.027 -16.744 1.00 65.62 102 GLY A N 1
ATOM 764 C CA . GLY A 1 102 ? -1.471 -0.031 -15.502 1.00 65.62 102 GLY A CA 1
ATOM 765 C C . GLY A 1 102 ? -0.336 -1.066 -15.557 1.00 65.62 102 GLY A C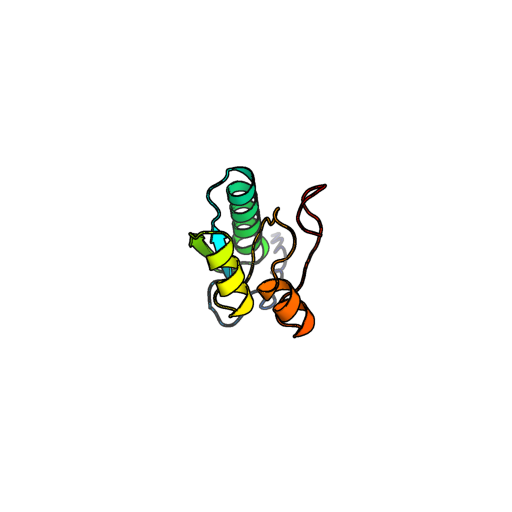 1
ATOM 766 O O . GLY A 1 102 ? -0.037 -1.615 -16.616 1.00 65.62 102 GLY A O 1
ATOM 767 N N . ALA A 1 103 ? 0.301 -1.338 -14.416 1.00 60.50 103 ALA A N 1
ATOM 768 C CA . ALA A 1 103 ? 1.362 -2.338 -14.319 1.00 60.50 103 ALA A CA 1
ATOM 769 C C . ALA A 1 103 ? 0.818 -3.756 -14.577 1.00 60.50 103 ALA A C 1
ATOM 771 O O . ALA A 1 103 ? -0.063 -4.232 -13.858 1.00 60.50 103 ALA A O 1
ATOM 772 N N . GLU A 1 104 ? 1.357 -4.414 -15.606 1.00 54.06 104 GLU A N 1
ATOM 773 C CA . GLU A 1 104 ? 1.023 -5.784 -16.032 1.00 54.06 104 GLU A CA 1
ATOM 774 C C . GLU A 1 104 ? 2.079 -6.815 -15.600 1.00 54.06 104 GLU A C 1
ATOM 776 O O . GLU A 1 104 ? 3.280 -6.490 -15.438 1.00 54.06 104 GLU A O 1
#

pLDDT: mean 85.17, std 16.02, range [42.38, 98.44]

InterPro domains:
  IPR007210 ABC-type glycine betaine transport system, substrate-binding domain [PF04069] (19-100)

Sequence (104 aa):
LWLCLWGSSASAQACGDDKPIRLADLSWESAAFSTELYQQILEKAYGCKTERVPGSSAALESALAQNDIQVIGEIWSGRTEIIEKAIEAGQVQVLGNTLKGGAE

Foldseek 3Di:
DDDPPPDPPPLVCPDPDLDAQEEECEDDDVQNVQRVVVCCCCCPVNVGHHHYDYDDPVVVLVCQLVVVHPYRRFAAPADDPSRVVSVVVVSDDDPDDPDVRGHD